Protein AF-A0A822CXV9-F1 (afdb_monomer)

Secondary structure (DSSP, 8-state):
--GGGS-HHHHHHHHHTS-HHHHHHHHTTT-HHHHHHHHS----EEEEESS--HHHHHHHIIIIITTTGGGEEEEEE--HHHHHHHSSPP-

Radius of gyration: 13.86 Å; Cα contacts (8 Å, |Δi|>4): 70; chains: 1; bounding box: 45×25×28 Å

Mean predicted aligned error: 5.51 Å

Solvent-accessible surface area (backbone atoms only — not comparable to full-atom values): 5700 Å² total; per-residue (Å²): 137,59,81,87,72,57,56,69,67,61,52,48,60,55,50,74,80,44,54,52,64,60,48,45,72,68,36,44,81,69,44,73,66,45,34,46,57,69,71,73,50,86,66,71,37,51,45,73,44,80,85,70,54,71,68,61,45,54,54,46,37,66,70,48,48,64,77,41,54,93,36,56,79,43,81,46,82,72,47,79,74,53,54,62,65,72,71,47,77,89,128

Nearest PDB structures (foldseek):
  3nh9-assembly1_A  TM=5.299E-01  e=3.827E+00  Homo sapiens
  7mew-assembly1_B  TM=4.911E-01  e=7.285E+00  Escherichia coli

Sequence (91 aa):
SHFEDLANEIIYEIFEYLDVYHVYQGFFYLNIRFQNLLINTNLPIQINIPTMSKTNFELYHQNMIKPNKHRIDLLHLSNPFTVDIIFSPPR

Structure (mmCIF, N/CA/C/O backbone):
data_AF-A0A822CXV9-F1
#
_entry.id   AF-A0A822CXV9-F1
#
loop_
_atom_site.group_PDB
_atom_site.id
_atom_site.type_symbol
_atom_site.label_atom_id
_atom_site.label_alt_id
_atom_site.label_comp_id
_atom_site.label_asym_id
_atom_site.label_entity_id
_atom_site.label_seq_id
_atom_site.pdbx_PDB_ins_code
_atom_site.Cartn_x
_atom_site.Cartn_y
_atom_site.Cartn_z
_atom_site.occupancy
_atom_site.B_iso_or_equiv
_atom_site.auth_seq_id
_atom_site.auth_comp_id
_atom_site.auth_asym_id
_atom_site.auth_atom_id
_atom_site.pdbx_PDB_model_num
ATOM 1 N N . SER A 1 1 ? -22.830 14.417 5.754 1.00 69.38 1 SER A N 1
ATOM 2 C CA . SER A 1 1 ? -21.808 13.472 6.233 1.00 69.38 1 SER A CA 1
ATOM 3 C C . SER A 1 1 ? -20.636 13.541 5.281 1.00 69.38 1 SER A C 1
ATOM 5 O O . SER A 1 1 ? -20.868 13.588 4.077 1.00 69.38 1 SER A O 1
ATOM 7 N N . HIS A 1 2 ? -19.409 13.603 5.795 1.00 87.06 2 HIS A N 1
ATOM 8 C CA . HIS A 1 2 ? -18.204 13.525 4.972 1.00 87.06 2 HIS A CA 1
ATOM 9 C C . HIS A 1 2 ? -17.637 12.109 5.029 1.00 87.06 2 HIS A C 1
ATOM 11 O O . HIS A 1 2 ? -17.818 11.394 6.013 1.00 87.06 2 HIS A O 1
ATOM 17 N N . PHE A 1 3 ? -16.937 11.698 3.973 1.00 87.81 3 PHE A N 1
ATOM 18 C CA . PHE A 1 3 ? -16.213 10.424 3.958 1.00 87.81 3 PHE A 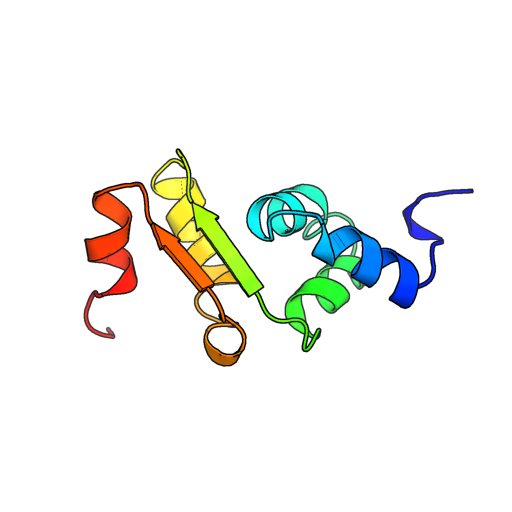CA 1
ATOM 19 C C . PHE A 1 3 ? -15.213 10.331 5.124 1.00 87.81 3 PHE A C 1
ATOM 21 O O . PHE A 1 3 ? -15.044 9.284 5.740 1.00 87.81 3 PHE A O 1
ATOM 28 N N . GLU A 1 4 ? -14.607 11.465 5.475 1.00 89.44 4 GLU A N 1
ATOM 29 C CA . GLU A 1 4 ? -13.664 11.602 6.584 1.00 89.44 4 GLU A CA 1
ATOM 30 C C . GLU A 1 4 ? -14.291 11.365 7.961 1.00 89.44 4 GLU A C 1
ATOM 32 O O . GLU A 1 4 ? -13.553 11.176 8.918 1.00 89.44 4 GLU A O 1
ATOM 37 N N . ASP A 1 5 ? -15.619 11.326 8.080 1.00 91.94 5 ASP A N 1
ATOM 38 C CA . ASP A 1 5 ? -16.309 11.076 9.350 1.00 91.94 5 ASP A CA 1
ATOM 39 C C . ASP A 1 5 ? -16.526 9.572 9.617 1.00 91.94 5 ASP A C 1
ATOM 41 O O . ASP A 1 5 ? -16.964 9.193 10.703 1.00 91.94 5 ASP A O 1
ATOM 45 N N . LEU A 1 6 ? -16.235 8.696 8.644 1.00 94.38 6 LEU A N 1
ATOM 46 C CA . LEU A 1 6 ? -16.399 7.244 8.792 1.00 94.38 6 LEU A CA 1
ATOM 47 C C . LEU A 1 6 ? -15.491 6.689 9.892 1.00 94.38 6 LEU A C 1
ATOM 49 O O . LEU A 1 6 ? -14.394 7.198 10.103 1.00 94.38 6 LEU A O 1
ATOM 53 N N . ALA A 1 7 ? -15.908 5.615 10.565 1.00 94.00 7 ALA A N 1
ATOM 54 C CA . ALA A 1 7 ? -15.065 4.915 11.535 1.00 94.00 7 ALA A CA 1
ATOM 55 C C . ALA A 1 7 ? -13.842 4.266 10.857 1.00 94.00 7 ALA A C 1
ATOM 57 O O . ALA A 1 7 ? -13.906 3.867 9.696 1.00 94.00 7 ALA A O 1
ATOM 58 N N . ASN A 1 8 ? -12.728 4.135 11.590 1.00 92.06 8 ASN A N 1
ATOM 59 C CA . ASN A 1 8 ? -11.492 3.530 11.067 1.00 92.06 8 ASN A CA 1
ATOM 60 C C . ASN A 1 8 ? -11.717 2.112 10.523 1.00 92.06 8 ASN A C 1
ATOM 62 O O . ASN A 1 8 ? -11.145 1.771 9.499 1.00 92.06 8 ASN A O 1
ATOM 66 N N . GLU A 1 9 ? -12.563 1.322 11.187 1.00 91.38 9 GLU A N 1
ATOM 67 C CA . GLU A 1 9 ? -12.919 -0.045 10.785 1.00 91.38 9 GLU A CA 1
ATOM 68 C C . GLU A 1 9 ? -13.513 -0.073 9.371 1.00 91.38 9 GLU A C 1
ATOM 70 O O . GLU A 1 9 ? -13.026 -0.798 8.514 1.00 91.38 9 GLU A O 1
ATOM 75 N N . ILE A 1 10 ? -14.462 0.823 9.085 1.00 93.56 10 ILE A N 1
ATOM 76 C CA . ILE A 1 10 ? -15.084 0.945 7.759 1.00 93.56 10 ILE A CA 1
ATOM 77 C C . ILE A 1 10 ? -14.073 1.414 6.707 1.00 93.56 10 ILE A C 1
ATOM 79 O O . ILE A 1 10 ? -14.079 0.942 5.575 1.00 93.56 10 ILE A O 1
ATOM 83 N N . ILE A 1 11 ? -13.182 2.344 7.064 1.00 93.38 11 ILE A N 1
ATOM 84 C CA . ILE A 1 11 ? -12.122 2.792 6.150 1.00 93.38 11 ILE A CA 1
ATOM 85 C C . ILE A 1 11 ? -11.173 1.640 5.804 1.00 93.38 11 ILE A C 1
ATOM 87 O O . ILE A 1 11 ? -10.793 1.494 4.645 1.00 93.38 11 ILE A O 1
ATOM 91 N N . TYR A 1 12 ? -10.808 0.816 6.786 1.00 90.31 12 TYR A N 1
ATOM 92 C CA . TYR A 1 12 ? -9.977 -0.360 6.563 1.00 90.31 12 TYR A CA 1
ATOM 93 C C . TYR A 1 12 ? -10.663 -1.385 5.666 1.00 90.31 12 TYR A C 1
ATOM 95 O O . TYR A 1 12 ? -10.045 -1.812 4.695 1.00 90.31 12 TYR A O 1
ATOM 103 N N . GLU A 1 13 ? -11.940 -1.687 5.911 1.00 89.81 13 GLU A N 1
ATOM 104 C CA . GLU A 1 13 ? -12.731 -2.552 5.029 1.00 89.81 13 GLU A CA 1
ATOM 105 C C . GLU A 1 13 ? -12.737 -2.026 3.589 1.00 89.81 13 GLU A C 1
ATOM 107 O O . GLU A 1 13 ? -12.555 -2.795 2.654 1.00 89.81 13 GLU A O 1
ATOM 112 N N . ILE A 1 14 ? -12.874 -0.712 3.379 1.00 90.50 14 ILE A N 1
ATOM 113 C CA . ILE A 1 14 ? -12.799 -0.119 2.034 1.00 90.50 14 ILE A CA 1
ATOM 114 C C . ILE A 1 14 ? -11.408 -0.312 1.419 1.00 90.50 14 ILE A C 1
ATOM 116 O O . ILE A 1 14 ? -11.296 -0.631 0.235 1.00 90.50 14 ILE A O 1
ATOM 120 N N . PHE A 1 15 ? -10.345 -0.107 2.199 1.00 88.62 15 PHE A N 1
ATOM 121 C CA . PH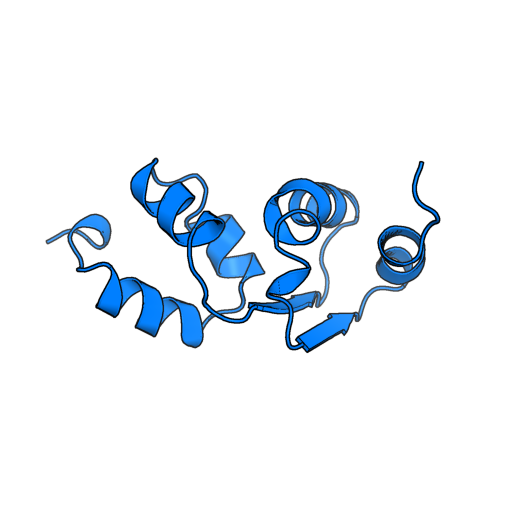E A 1 15 ? -8.971 -0.241 1.717 1.00 88.62 15 PHE A CA 1
ATOM 122 C C . PHE A 1 15 ? -8.614 -1.675 1.320 1.00 88.62 15 PHE A C 1
ATOM 124 O O . PHE A 1 15 ? -7.801 -1.836 0.416 1.00 88.62 15 PHE A O 1
ATOM 131 N N . GLU A 1 16 ? -9.240 -2.698 1.908 1.00 84.81 16 GLU A N 1
ATOM 132 C CA . GLU A 1 16 ? -9.032 -4.101 1.515 1.00 84.81 16 GLU A CA 1
ATOM 133 C C . GLU A 1 16 ? -9.453 -4.397 0.065 1.00 84.81 16 GLU A C 1
ATOM 135 O O . GLU A 1 16 ? -8.895 -5.292 -0.568 1.00 84.81 16 GLU A O 1
ATOM 140 N N . TYR A 1 17 ? -10.392 -3.628 -0.497 1.00 86.00 17 TYR A N 1
ATOM 141 C CA . TYR A 1 17 ? -10.831 -3.781 -1.891 1.00 86.00 17 TYR A CA 1
ATOM 142 C C . TYR A 1 17 ? -10.007 -2.962 -2.893 1.00 86.00 17 TYR A C 1
ATOM 144 O O . TYR A 1 17 ? -10.248 -3.046 -4.101 1.00 86.00 17 TYR A O 1
ATOM 152 N N . LEU A 1 18 ? -9.071 -2.134 -2.423 1.00 84.62 18 LEU A N 1
ATOM 153 C CA . LEU A 1 18 ? -8.317 -1.199 -3.252 1.00 84.62 18 LEU A CA 1
ATOM 154 C C . LEU A 1 18 ? -6.841 -1.581 -3.315 1.00 84.62 18 LEU A C 1
ATOM 156 O O . LEU A 1 18 ? -6.245 -2.041 -2.346 1.00 84.62 18 LEU A O 1
ATOM 160 N N . ASP A 1 19 ? -6.213 -1.302 -4.458 1.00 81.94 19 ASP A N 1
ATOM 161 C CA . ASP A 1 19 ? -4.759 -1.388 -4.539 1.00 81.94 19 ASP A CA 1
ATOM 162 C C . ASP A 1 19 ? -4.122 -0.344 -3.614 1.00 81.94 19 ASP A C 1
ATOM 164 O O . ASP A 1 19 ? -4.481 0.841 -3.648 1.00 81.94 19 ASP A O 1
ATOM 168 N N . VAL A 1 20 ? -3.146 -0.768 -2.808 1.00 84.31 20 VAL A N 1
ATOM 169 C CA . VAL A 1 20 ? -2.534 0.101 -1.802 1.00 84.31 20 VAL A CA 1
ATOM 170 C C . VAL A 1 20 ? -1.877 1.339 -2.427 1.00 84.31 20 VAL A C 1
ATOM 172 O O . VAL A 1 20 ? -1.742 2.362 -1.760 1.00 84.31 20 VAL A O 1
ATOM 175 N N . TYR A 1 21 ? -1.441 1.273 -3.691 1.00 83.94 21 TYR A N 1
ATOM 176 C CA . TYR A 1 21 ? -0.909 2.423 -4.408 1.00 83.94 21 TYR A CA 1
ATOM 177 C C . TYR A 1 21 ? -1.993 3.476 -4.627 1.00 83.94 21 TYR A C 1
ATOM 179 O O . TYR A 1 21 ? -1.760 4.653 -4.350 1.00 83.94 21 TYR A O 1
ATOM 187 N N . HIS A 1 22 ? -3.187 3.069 -5.065 1.00 85.56 22 HIS A N 1
ATOM 188 C CA . HIS A 1 22 ? -4.319 3.983 -5.223 1.00 85.56 22 HIS A CA 1
ATOM 189 C C . HIS A 1 22 ? -4.758 4.554 -3.878 1.00 85.56 22 HIS A C 1
ATOM 191 O O . HIS A 1 22 ? -5.018 5.753 -3.778 1.00 85.56 22 HIS A O 1
ATOM 197 N N . VAL A 1 23 ? -4.764 3.723 -2.834 1.00 89.31 23 VAL A N 1
ATOM 198 C CA . VAL A 1 23 ? -5.050 4.179 -1.474 1.00 89.31 23 VAL A CA 1
ATOM 199 C C . VAL A 1 23 ? -4.023 5.226 -1.028 1.00 89.31 23 VAL A C 1
ATOM 201 O O . VAL A 1 23 ? -4.387 6.302 -0.559 1.00 89.31 23 VAL A O 1
ATOM 204 N N . TYR A 1 24 ? -2.734 4.951 -1.216 1.00 87.00 24 TYR A N 1
ATOM 205 C CA . TYR A 1 24 ? -1.665 5.884 -0.878 1.00 87.00 24 TYR A CA 1
ATOM 206 C C . TYR A 1 24 ? -1.807 7.209 -1.635 1.00 87.00 24 TYR A C 1
ATOM 208 O O . TYR A 1 24 ? -1.817 8.269 -1.016 1.00 87.00 24 TYR A O 1
ATOM 216 N N . GLN A 1 25 ? -1.966 7.168 -2.959 1.00 87.38 25 GLN A N 1
ATOM 217 C CA . GLN A 1 25 ? -2.093 8.376 -3.777 1.00 87.38 25 GLN A CA 1
ATOM 218 C C . GLN A 1 25 ? -3.323 9.211 -3.403 1.00 87.38 25 GLN A C 1
ATOM 220 O O . GLN A 1 25 ? -3.229 10.434 -3.336 1.00 87.38 25 GLN A O 1
ATOM 225 N N . GLY A 1 26 ? -4.462 8.561 -3.151 1.00 88.94 26 GLY A N 1
ATOM 226 C CA . GLY A 1 26 ? -5.720 9.248 -2.864 1.00 88.94 26 GLY A CA 1
ATOM 227 C C . GLY A 1 26 ? -5.830 9.783 -1.436 1.00 88.94 26 GLY A C 1
ATOM 228 O O . GLY A 1 26 ? -6.374 10.865 -1.236 1.00 88.94 26 GLY A O 1
ATOM 229 N N . PHE A 1 27 ? -5.319 9.048 -0.443 1.00 91.06 27 PHE A N 1
ATOM 230 C CA . PHE A 1 27 ? -5.642 9.306 0.966 1.00 91.06 27 PHE A CA 1
ATOM 231 C C . PHE A 1 27 ? -4.450 9.732 1.826 1.00 91.06 27 PHE A C 1
ATOM 233 O O . PHE A 1 27 ? -4.656 10.367 2.859 1.00 91.06 27 PHE A O 1
ATOM 240 N N . PHE A 1 28 ? -3.203 9.458 1.426 1.00 88.56 28 PHE A N 1
ATOM 241 C CA . PHE A 1 28 ? -2.039 9.756 2.273 1.00 88.56 28 PHE A CA 1
ATOM 242 C C . PHE A 1 28 ? -1.861 11.252 2.553 1.00 88.56 28 PHE A C 1
ATOM 244 O O . PHE A 1 28 ? -1.415 11.636 3.627 1.00 88.56 28 PHE A O 1
ATOM 251 N N . TYR A 1 29 ? -2.230 12.125 1.619 1.00 88.00 29 TYR A N 1
ATOM 252 C CA . TYR A 1 29 ? -2.106 13.574 1.807 1.00 88.00 29 TYR A CA 1
ATOM 253 C C . TYR A 1 29 ? -3.413 14.254 2.227 1.00 88.00 29 TYR A C 1
ATOM 255 O O . TYR A 1 29 ? -3.450 15.478 2.299 1.00 88.00 29 TYR A O 1
ATOM 263 N N . LEU A 1 30 ? -4.469 13.485 2.525 1.00 91.12 30 LEU A N 1
ATOM 264 C CA . LEU A 1 30 ? -5.781 14.042 2.855 1.00 91.12 30 LEU A CA 1
ATOM 265 C C . LEU A 1 30 ? -5.769 14.751 4.216 1.00 91.12 30 LEU A C 1
ATOM 267 O O . LEU A 1 30 ? -6.114 15.923 4.314 1.00 91.12 30 LEU A O 1
ATOM 271 N N . ASN A 1 31 ? -5.336 14.050 5.268 1.00 91.12 31 ASN A N 1
ATOM 272 C CA . ASN A 1 31 ? -5.099 14.617 6.595 1.00 91.12 31 ASN A CA 1
ATOM 273 C C . ASN A 1 31 ? -4.244 13.664 7.456 1.00 91.12 31 ASN A C 1
ATOM 275 O O . ASN A 1 31 ? -3.963 12.523 7.075 1.00 91.12 31 ASN A O 1
ATOM 279 N N . ILE A 1 32 ? -3.847 14.122 8.648 1.00 91.88 32 ILE A N 1
ATOM 280 C CA . ILE A 1 32 ? -2.980 13.358 9.560 1.00 91.88 32 ILE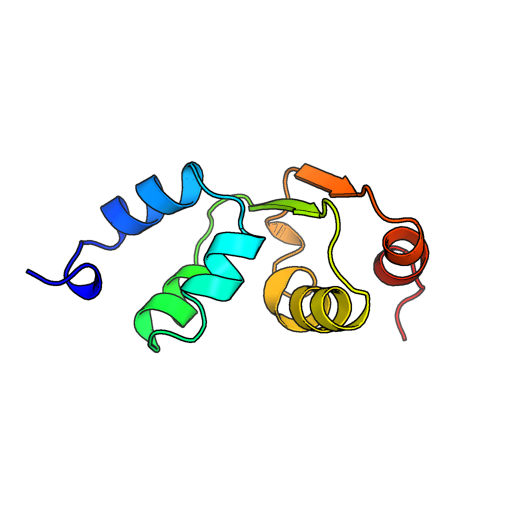 A CA 1
ATOM 281 C C . ILE A 1 32 ? -3.601 12.030 10.015 1.00 91.88 32 ILE A C 1
ATOM 283 O O . ILE A 1 32 ? -2.886 11.059 10.261 1.00 91.88 32 ILE A O 1
ATOM 287 N N . ARG A 1 33 ? -4.936 11.951 10.098 1.00 93.38 33 ARG A N 1
ATOM 288 C CA . ARG A 1 33 ? -5.624 10.710 10.455 1.00 93.38 33 ARG A CA 1
ATOM 289 C C . ARG A 1 33 ? -5.404 9.659 9.368 1.00 93.38 33 ARG A C 1
ATOM 291 O O . ARG A 1 33 ? -5.008 8.549 9.702 1.00 93.38 33 ARG A O 1
ATOM 298 N N . PHE A 1 34 ? -5.590 10.000 8.093 1.00 92.12 34 PHE A N 1
ATOM 299 C CA . PHE A 1 34 ? -5.361 9.057 6.992 1.00 92.12 34 PHE A CA 1
ATOM 300 C C . PHE A 1 34 ? -3.884 8.681 6.820 1.00 92.12 34 PHE A C 1
ATOM 302 O O . PHE A 1 34 ? -3.594 7.523 6.527 1.00 92.12 34 PHE A O 1
ATOM 309 N N . GLN A 1 35 ? -2.944 9.588 7.103 1.00 90.31 35 GLN A N 1
ATOM 310 C CA . GLN A 1 35 ? -1.521 9.223 7.195 1.00 90.31 35 GLN A CA 1
ATOM 311 C C . GLN A 1 35 ? -1.295 8.126 8.234 1.00 90.31 35 GLN A C 1
ATOM 313 O O . GLN A 1 35 ? -0.690 7.096 7.937 1.00 90.31 35 GLN A O 1
ATOM 318 N N . ASN A 1 36 ? -1.844 8.315 9.436 1.00 89.25 36 ASN A N 1
ATOM 319 C CA . ASN A 1 36 ? -1.719 7.347 10.519 1.00 89.25 36 ASN A CA 1
ATOM 320 C C . ASN A 1 36 ? -2.391 6.010 10.187 1.00 89.25 36 ASN A C 1
ATOM 322 O O . ASN A 1 36 ? -1.838 4.970 10.536 1.00 89.25 36 ASN A O 1
ATOM 326 N N . LEU A 1 37 ? -3.533 6.020 9.492 1.00 89.75 37 LEU A N 1
ATOM 327 C CA . LEU A 1 37 ? -4.203 4.795 9.042 1.00 89.75 37 LEU A CA 1
ATOM 328 C C . LEU A 1 37 ? -3.331 3.981 8.080 1.00 89.75 37 LEU A C 1
ATOM 330 O O . LEU A 1 37 ? -3.343 2.759 8.140 1.00 89.75 37 LEU A O 1
ATOM 334 N N . LEU A 1 38 ? -2.553 4.628 7.213 1.00 87.19 38 LEU A N 1
ATOM 335 C CA . LEU A 1 38 ? -1.719 3.923 6.235 1.00 87.19 38 LEU A CA 1
ATOM 336 C C . LEU A 1 38 ? -0.391 3.439 6.822 1.00 87.19 38 LEU A C 1
ATOM 338 O O . LEU A 1 38 ? 0.072 2.345 6.483 1.00 87.19 38 LEU A O 1
ATOM 342 N N . ILE A 1 39 ? 0.201 4.231 7.717 1.00 83.31 39 ILE A N 1
ATOM 343 C CA . ILE A 1 39 ? 1.507 3.944 8.321 1.00 83.31 39 ILE A CA 1
ATOM 344 C C . ILE A 1 39 ? 1.387 2.935 9.472 1.00 83.31 39 ILE A C 1
ATOM 346 O O . ILE A 1 39 ? 2.201 2.023 9.556 1.00 83.31 39 ILE A O 1
ATOM 350 N N . ASN A 1 40 ? 0.377 3.072 10.340 1.00 82.19 40 ASN A N 1
ATOM 351 C CA . ASN A 1 40 ? 0.293 2.321 11.602 1.00 82.19 40 ASN A CA 1
ATOM 352 C C . ASN A 1 40 ? -0.666 1.123 11.560 1.00 82.19 40 ASN A C 1
ATOM 354 O O . ASN A 1 40 ? -0.943 0.523 12.598 1.00 82.19 40 ASN A O 1
ATOM 358 N N . THR A 1 41 ? -1.224 0.795 10.396 1.00 80.06 41 THR A N 1
ATOM 359 C CA . THR A 1 41 ? -2.094 -0.376 10.273 1.00 80.06 41 THR A CA 1
ATOM 360 C C . THR A 1 41 ? -1.284 -1.663 10.147 1.00 80.06 41 THR A C 1
ATOM 362 O O . THR A 1 41 ? -0.215 -1.679 9.545 1.00 80.06 41 THR A O 1
ATOM 365 N N . ASN A 1 42 ? -1.821 -2.756 10.687 1.00 80.75 42 ASN A N 1
ATOM 366 C CA . ASN A 1 42 ? -1.268 -4.103 10.526 1.00 80.75 42 ASN A CA 1
ATOM 367 C C . ASN A 1 42 ? -1.844 -4.826 9.305 1.00 80.75 42 ASN A C 1
ATOM 369 O O . ASN A 1 42 ? -1.570 -6.008 9.118 1.00 80.75 42 AS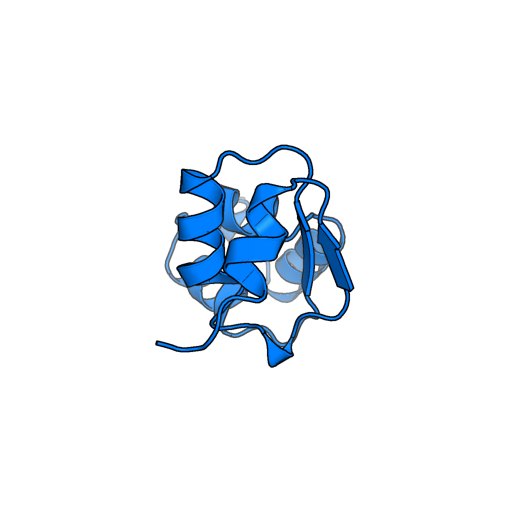N A O 1
ATOM 373 N N . LEU A 1 43 ? -2.655 -4.142 8.489 1.00 80.25 43 LEU A N 1
ATOM 374 C CA . LEU A 1 43 ? -3.231 -4.761 7.305 1.00 80.25 43 LEU A CA 1
ATOM 375 C C . LEU A 1 43 ? -2.126 -5.211 6.342 1.00 80.25 43 LEU A C 1
ATOM 377 O O . LEU A 1 43 ? -1.196 -4.423 6.077 1.00 80.25 43 LEU A O 1
ATOM 381 N N . PRO A 1 44 ? -2.241 -6.442 5.815 1.00 81.81 44 PRO A N 1
ATOM 382 C CA . PRO A 1 44 ? -1.329 -6.942 4.810 1.00 81.81 44 PRO A CA 1
ATOM 383 C C . PRO A 1 44 ? -1.441 -6.101 3.544 1.00 81.81 44 PRO A C 1
ATOM 385 O O . PRO A 1 44 ? -2.513 -5.641 3.151 1.00 81.81 44 PRO A O 1
ATOM 388 N N . ILE A 1 45 ? -0.299 -5.869 2.914 1.00 82.56 45 ILE A N 1
ATOM 389 C CA . ILE A 1 45 ? -0.181 -5.036 1.733 1.00 82.56 45 ILE A CA 1
ATOM 390 C C . ILE A 1 45 ? -0.004 -5.936 0.520 1.00 82.56 45 ILE A C 1
ATOM 392 O O . ILE A 1 45 ? 0.969 -6.688 0.418 1.00 82.56 45 ILE A O 1
ATOM 396 N N . GLN A 1 46 ? -0.914 -5.784 -0.436 1.00 80.94 46 GLN A N 1
ATOM 397 C CA . GLN A 1 46 ? -0.738 -6.295 -1.786 1.00 80.94 46 GLN A CA 1
ATOM 398 C C . GLN A 1 46 ? -0.327 -5.137 -2.687 1.00 80.94 46 GLN A C 1
ATOM 400 O O . GLN A 1 46 ? -1.025 -4.128 -2.788 1.00 80.94 46 GLN A O 1
ATOM 405 N N . ILE A 1 47 ? 0.845 -5.264 -3.299 1.00 79.19 47 ILE A N 1
ATOM 406 C CA . ILE A 1 47 ? 1.397 -4.250 -4.190 1.00 79.19 47 ILE A CA 1
ATOM 407 C C . ILE A 1 47 ? 1.237 -4.747 -5.619 1.00 79.19 47 ILE A C 1
ATOM 409 O O . ILE A 1 47 ? 1.924 -5.690 -6.019 1.00 79.19 47 ILE A O 1
ATOM 413 N N . ASN A 1 48 ? 0.391 -4.083 -6.402 1.00 79.56 48 ASN A N 1
ATOM 414 C CA . ASN A 1 48 ? 0.366 -4.241 -7.847 1.00 79.56 48 ASN A CA 1
ATOM 415 C C . ASN A 1 48 ? 0.940 -2.979 -8.496 1.00 79.56 48 ASN A C 1
ATOM 417 O O . ASN A 1 48 ? 0.435 -1.876 -8.299 1.00 79.56 48 ASN A O 1
ATOM 421 N N . ILE A 1 49 ? 1.988 -3.124 -9.310 1.00 73.00 49 ILE A N 1
ATOM 422 C CA . ILE A 1 49 ? 2.579 -1.993 -10.046 1.00 73.00 49 ILE A CA 1
ATOM 423 C C . ILE A 1 49 ? 2.356 -2.181 -11.552 1.00 73.00 49 ILE A C 1
ATOM 425 O O . ILE A 1 49 ? 3.314 -2.423 -12.299 1.00 73.00 49 ILE A O 1
ATOM 429 N N . PRO A 1 50 ? 1.109 -2.066 -12.050 1.00 66.25 50 PRO A N 1
ATOM 430 C CA . PRO A 1 50 ? 0.875 -2.035 -13.476 1.00 66.25 50 PRO A CA 1
ATOM 431 C C . PRO A 1 50 ? 1.047 -0.586 -13.950 1.00 66.25 50 PRO A C 1
ATOM 433 O O . PRO A 1 50 ? 0.252 0.292 -13.636 1.00 66.25 50 PRO A O 1
ATOM 436 N N . THR A 1 51 ? 2.096 -0.320 -14.733 1.00 69.50 51 THR A N 1
ATOM 437 C CA . THR A 1 51 ? 2.269 0.922 -15.528 1.00 69.50 51 THR A CA 1
ATOM 438 C C . THR A 1 51 ? 2.563 2.244 -14.788 1.00 69.50 51 THR A C 1
ATOM 440 O O . THR A 1 51 ? 2.222 3.320 -15.269 1.00 69.50 51 THR A O 1
ATOM 443 N N . MET A 1 52 ? 3.278 2.214 -13.659 1.00 79.12 52 MET A N 1
ATOM 444 C CA . MET A 1 52 ? 3.754 3.443 -12.996 1.00 79.12 52 MET A CA 1
ATOM 445 C C . MET A 1 52 ? 5.022 4.021 -13.662 1.00 79.12 52 MET A C 1
ATOM 447 O O . MET A 1 52 ? 5.858 3.266 -14.162 1.00 79.12 52 MET A O 1
ATOM 451 N N . SER A 1 53 ? 5.203 5.349 -13.646 1.00 84.75 53 SER A N 1
ATOM 452 C CA . SER A 1 53 ? 6.473 5.989 -14.029 1.00 84.75 53 SER A CA 1
ATOM 453 C C . SER A 1 53 ? 7.575 5.709 -12.997 1.00 84.75 53 SER A C 1
ATOM 455 O O . SER A 1 53 ? 7.292 5.466 -11.822 1.00 84.75 53 SER A O 1
ATOM 457 N N . LYS A 1 54 ? 8.847 5.791 -13.409 1.00 84.62 54 LYS A N 1
ATOM 458 C CA . LYS A 1 54 ? 9.993 5.568 -12.510 1.00 84.62 54 LYS A CA 1
ATOM 459 C C . LYS A 1 54 ? 9.984 6.516 -11.305 1.00 84.62 54 LYS A C 1
ATOM 461 O O . LYS A 1 54 ? 10.160 6.066 -10.181 1.00 84.62 54 LYS A O 1
ATOM 466 N N . THR A 1 55 ? 9.725 7.804 -11.524 1.00 86.25 55 THR A N 1
ATOM 467 C CA . THR A 1 55 ? 9.705 8.818 -10.456 1.00 86.25 55 THR A CA 1
ATOM 468 C C . THR A 1 55 ? 8.597 8.561 -9.435 1.00 86.25 55 THR A C 1
ATOM 470 O O . THR A 1 55 ? 8.840 8.620 -8.231 1.00 86.25 55 THR A O 1
ATOM 473 N N . ASN A 1 56 ? 7.391 8.215 -9.895 1.00 83.75 56 ASN A N 1
ATOM 474 C CA . ASN A 1 56 ? 6.290 7.873 -8.991 1.00 83.75 56 ASN A CA 1
ATOM 475 C C . ASN A 1 56 ? 6.616 6.604 -8.198 1.00 83.75 56 ASN A C 1
ATOM 477 O O . ASN A 1 56 ? 6.319 6.531 -7.005 1.00 83.75 56 ASN A O 1
ATOM 481 N N . PHE A 1 57 ? 7.277 5.640 -8.844 1.00 85.44 57 PHE A N 1
ATOM 482 C CA . PHE A 1 57 ? 7.701 4.412 -8.190 1.00 85.44 57 PHE A CA 1
ATOM 483 C C . PHE A 1 57 ? 8.774 4.669 -7.131 1.00 85.44 57 PHE A C 1
ATOM 485 O O . PHE A 1 57 ? 8.682 4.111 -6.046 1.00 85.44 57 PHE A O 1
ATOM 492 N N . GLU A 1 58 ? 9.753 5.536 -7.388 1.00 86.69 58 GLU A N 1
ATOM 493 C CA . GLU A 1 58 ? 10.774 5.900 -6.399 1.00 86.69 58 GLU A CA 1
ATOM 494 C C . GLU A 1 58 ? 10.154 6.538 -5.149 1.00 86.69 58 GLU A C 1
ATOM 496 O O . GLU A 1 58 ? 10.485 6.139 -4.031 1.00 86.69 58 GLU A O 1
ATOM 501 N N . LEU A 1 59 ? 9.212 7.471 -5.321 1.00 85.56 59 LEU A N 1
ATOM 502 C CA . LEU A 1 59 ? 8.498 8.103 -4.207 1.00 85.56 59 LEU A CA 1
ATOM 503 C C . LEU A 1 59 ? 7.673 7.086 -3.414 1.00 85.56 59 LEU A C 1
ATOM 505 O O . LEU A 1 59 ? 7.776 7.004 -2.189 1.00 85.56 59 LEU A O 1
ATOM 509 N N . TYR A 1 60 ? 6.886 6.274 -4.115 1.00 83.75 60 TYR A N 1
ATOM 510 C CA . TYR A 1 60 ? 6.080 5.227 -3.501 1.00 83.75 60 TYR A CA 1
ATOM 511 C C . TYR A 1 60 ? 6.950 4.172 -2.795 1.00 83.75 60 TYR A C 1
ATOM 513 O O . TYR A 1 60 ? 6.640 3.745 -1.682 1.00 83.75 60 TYR A O 1
ATOM 521 N N . HIS A 1 61 ? 8.095 3.811 -3.376 1.00 85.25 61 HIS A N 1
ATOM 522 C CA . HIS A 1 61 ? 9.053 2.898 -2.770 1.00 85.25 61 HIS A CA 1
ATOM 523 C C . HIS A 1 61 ? 9.620 3.449 -1.456 1.00 85.25 61 HIS A C 1
ATOM 525 O O . HIS A 1 61 ? 9.654 2.719 -0.467 1.00 85.25 61 HIS A O 1
ATOM 531 N N . GLN A 1 62 ? 10.028 4.722 -1.411 1.00 86.94 62 GLN A N 1
ATOM 532 C CA . GLN A 1 62 ? 10.573 5.322 -0.186 1.00 86.94 62 GLN A CA 1
ATOM 533 C C . GLN A 1 62 ? 9.520 5.481 0.916 1.00 86.94 62 GLN A C 1
ATOM 535 O O . GLN A 1 62 ? 9.832 5.243 2.081 1.00 86.94 62 GLN A O 1
ATOM 540 N N . ASN A 1 63 ? 8.289 5.850 0.557 1.00 82.06 63 ASN A N 1
ATOM 541 C CA . ASN A 1 63 ? 7.263 6.226 1.532 1.00 82.06 63 ASN A CA 1
ATOM 542 C C . ASN A 1 63 ? 6.376 5.057 1.981 1.00 82.06 63 ASN A C 1
ATOM 544 O O . ASN A 1 63 ? 5.906 5.058 3.114 1.00 82.06 63 ASN A O 1
ATOM 548 N N . MET A 1 64 ? 6.144 4.065 1.115 1.00 81.44 64 MET A N 1
ATOM 549 C CA . MET A 1 64 ? 5.227 2.954 1.391 1.00 81.44 64 MET A CA 1
ATOM 550 C C . MET A 1 64 ? 5.928 1.605 1.405 1.00 81.44 64 MET A C 1
ATOM 552 O O . MET A 1 64 ? 5.842 0.901 2.408 1.00 81.44 64 MET A O 1
ATOM 556 N N . ILE A 1 65 ? 6.647 1.242 0.339 1.00 84.19 65 ILE A N 1
ATOM 557 C CA . ILE A 1 65 ? 7.209 -0.114 0.222 1.00 84.19 65 ILE A CA 1
ATOM 558 C C . ILE A 1 65 ? 8.299 -0.341 1.272 1.00 84.19 65 ILE A C 1
ATOM 560 O O . ILE A 1 65 ? 8.243 -1.304 2.032 1.00 84.19 65 ILE A O 1
ATOM 564 N N . LYS A 1 66 ? 9.298 0.547 1.335 1.00 85.94 66 LYS A N 1
ATOM 565 C CA . LYS A 1 66 ? 10.472 0.381 2.198 1.00 85.94 66 LYS A CA 1
ATOM 566 C C . LYS A 1 66 ? 10.124 0.371 3.697 1.00 85.94 66 LYS A C 1
ATOM 568 O O . LYS A 1 66 ? 10.644 -0.512 4.379 1.00 85.94 66 LYS A O 1
ATOM 573 N N . PRO A 1 67 ? 9.261 1.262 4.225 1.00 83.88 67 PRO A N 1
ATOM 574 C CA . PRO A 1 67 ? 8.888 1.238 5.642 1.00 83.88 67 PRO A CA 1
ATOM 575 C C . PRO A 1 67 ? 7.986 0.052 6.008 1.00 83.88 67 PRO A C 1
ATOM 577 O O . PRO A 1 67 ? 8.088 -0.487 7.107 1.00 83.88 67 PRO A O 1
ATOM 580 N N . ASN A 1 68 ? 7.146 -0.404 5.074 1.00 82.62 68 ASN A N 1
ATOM 581 C CA . ASN A 1 68 ? 6.142 -1.436 5.333 1.00 82.62 68 ASN A CA 1
ATOM 582 C C . ASN A 1 68 ? 6.524 -2.816 4.778 1.00 82.62 68 ASN A C 1
ATOM 584 O O . ASN A 1 68 ? 5.652 -3.662 4.623 1.00 82.62 68 ASN A O 1
ATOM 588 N N . LYS A 1 69 ? 7.814 -3.082 4.512 1.00 86.00 69 LYS A N 1
ATOM 589 C CA . LYS A 1 69 ? 8.281 -4.368 3.947 1.00 86.00 69 LYS A CA 1
ATOM 590 C C . LYS A 1 69 ? 7.768 -5.595 4.702 1.00 86.00 69 LYS A C 1
ATOM 592 O O . LYS A 1 69 ? 7.441 -6.596 4.085 1.00 86.00 69 LYS A O 1
ATOM 597 N N . HIS A 1 70 ? 7.688 -5.494 6.026 1.00 86.25 70 HIS A N 1
ATOM 598 C CA . HIS A 1 70 ? 7.228 -6.556 6.921 1.00 86.25 70 HIS A CA 1
ATOM 599 C C . HIS A 1 70 ? 5.732 -6.892 6.780 1.00 86.25 70 HIS A C 1
ATOM 601 O O . HIS A 1 70 ? 5.296 -7.898 7.322 1.00 86.25 70 HIS A O 1
ATOM 607 N N . ARG A 1 71 ? 4.963 -6.052 6.076 1.00 86.50 71 ARG A N 1
ATOM 608 C CA . ARG A 1 71 ? 3.522 -6.207 5.836 1.00 86.50 71 ARG A CA 1
ATOM 609 C C . ARG A 1 71 ? 3.206 -6.655 4.410 1.00 86.50 71 ARG A C 1
ATOM 611 O O . ARG A 1 71 ? 2.036 -6.778 4.076 1.00 86.50 71 ARG A O 1
ATOM 618 N N . ILE A 1 72 ? 4.204 -6.774 3.532 1.00 86.50 72 ILE A N 1
ATOM 619 C CA . ILE A 1 72 ? 3.969 -7.096 2.122 1.00 86.50 72 ILE A CA 1
ATOM 620 C C . ILE A 1 72 ? 3.759 -8.602 1.997 1.00 86.50 72 ILE A C 1
ATOM 622 O O . ILE A 1 72 ? 4.715 -9.368 2.097 1.00 86.50 72 ILE A O 1
ATOM 626 N N . ASP A 1 73 ? 2.523 -8.994 1.707 1.00 87.25 73 ASP A N 1
ATOM 627 C CA . ASP A 1 73 ? 2.148 -10.399 1.519 1.00 87.25 73 ASP A CA 1
ATOM 628 C C . ASP A 1 73 ? 2.216 -10.809 0.046 1.00 87.25 73 ASP A C 1
ATOM 630 O O . ASP A 1 73 ? 2.489 -11.964 -0.282 1.00 87.25 73 ASP A O 1
ATOM 634 N N . LEU 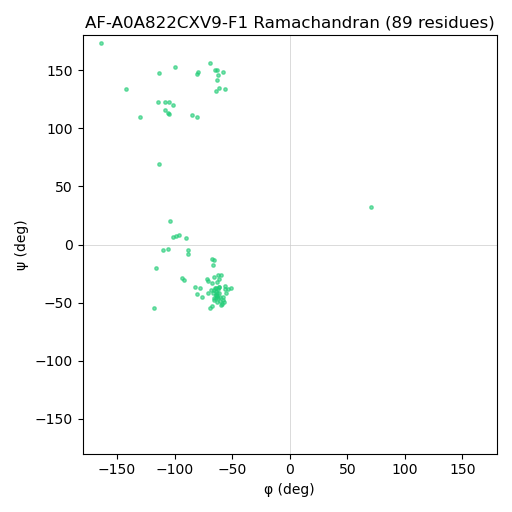A 1 74 ? 1.992 -9.854 -0.863 1.00 84.88 74 LEU A N 1
ATOM 635 C CA . LEU A 1 74 ? 2.040 -10.081 -2.301 1.00 84.88 74 LEU A CA 1
ATOM 636 C C . LEU A 1 74 ? 2.658 -8.884 -3.021 1.00 84.88 74 LEU A C 1
ATOM 638 O O . LEU A 1 74 ? 2.293 -7.731 -2.788 1.00 84.88 74 LEU A O 1
ATOM 642 N N . LEU A 1 75 ? 3.580 -9.177 -3.938 1.00 83.75 75 LEU A N 1
ATOM 643 C CA . LEU A 1 75 ? 4.256 -8.190 -4.769 1.00 83.75 75 LEU A CA 1
ATOM 644 C C . LEU A 1 75 ? 4.179 -8.616 -6.237 1.00 83.75 75 LEU A C 1
ATOM 646 O O . LEU A 1 75 ? 4.841 -9.567 -6.650 1.00 83.75 75 LEU A O 1
ATOM 650 N N . HIS A 1 76 ? 3.391 -7.890 -7.028 1.00 84.12 76 HIS A N 1
ATOM 651 C CA . HIS A 1 76 ? 3.289 -8.072 -8.469 1.00 84.12 76 HIS A CA 1
ATOM 652 C C . HIS A 1 76 ? 4.012 -6.936 -9.205 1.00 84.12 76 HIS A C 1
ATOM 654 O O . HIS A 1 76 ? 3.616 -5.768 -9.156 1.00 84.12 76 HIS A O 1
ATOM 660 N N . LEU A 1 77 ? 5.101 -7.299 -9.888 1.00 79.56 77 LEU A N 1
ATOM 661 C CA . LEU A 1 77 ? 5.961 -6.384 -10.635 1.00 79.56 77 LEU A CA 1
ATOM 662 C C . LEU A 1 77 ? 5.764 -6.599 -12.131 1.00 79.56 77 LEU A C 1
ATOM 664 O O . LEU A 1 77 ? 6.109 -7.651 -12.660 1.00 79.56 77 LEU A O 1
ATOM 668 N N . SER A 1 78 ? 5.248 -5.585 -12.822 1.00 79.88 78 SER A N 1
ATOM 669 C CA . SER A 1 78 ? 5.042 -5.645 -14.276 1.00 79.88 78 SER A CA 1
ATOM 670 C C . SER A 1 78 ? 5.995 -4.742 -15.063 1.00 79.88 78 SER A C 1
ATOM 672 O O . SER A 1 78 ? 5.965 -4.753 -16.290 1.00 79.88 78 SER A O 1
ATOM 674 N N . ASN A 1 79 ? 6.833 -3.944 -14.390 1.00 78.25 79 ASN A N 1
ATOM 675 C CA . ASN A 1 79 ? 7.686 -2.950 -15.043 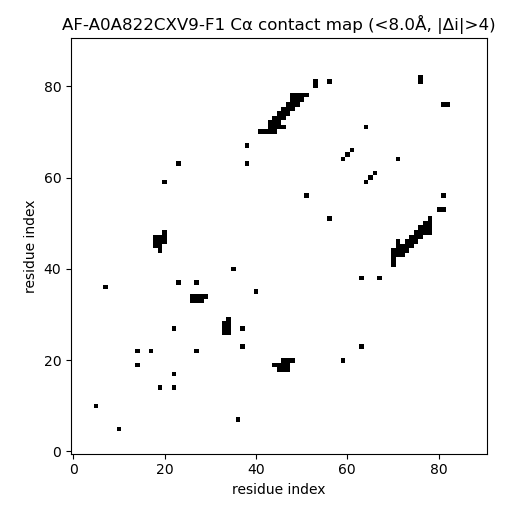1.00 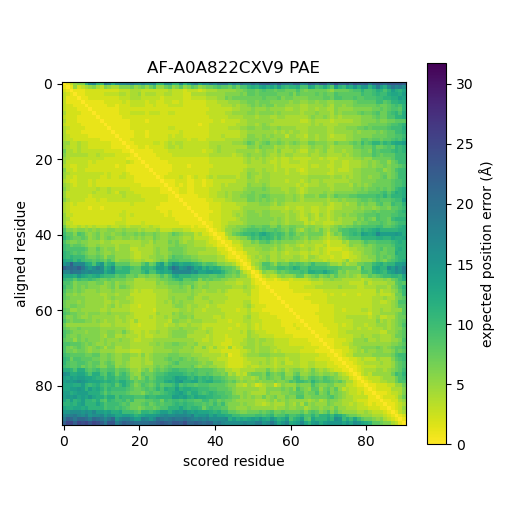78.25 79 ASN A CA 1
ATOM 676 C C . ASN A 1 79 ? 9.182 -3.296 -14.896 1.00 78.25 79 ASN A C 1
ATOM 678 O O . ASN A 1 79 ? 9.651 -3.387 -13.758 1.00 78.25 79 ASN A O 1
ATOM 682 N N . PRO A 1 80 ? 9.959 -3.453 -15.989 1.00 79.38 80 PRO A N 1
ATOM 683 C CA . PRO A 1 80 ? 11.346 -3.924 -15.921 1.00 79.38 80 PRO A CA 1
ATOM 684 C C . PRO A 1 80 ? 12.255 -3.130 -14.977 1.00 79.38 80 PRO A C 1
ATOM 686 O O . PRO A 1 80 ? 13.044 -3.727 -14.252 1.00 79.38 80 PRO A O 1
ATOM 689 N N . PHE A 1 81 ? 12.102 -1.802 -14.904 1.00 80.81 81 PHE A N 1
ATOM 690 C CA . PHE A 1 81 ? 12.952 -0.973 -14.038 1.00 80.81 81 PHE A CA 1
ATOM 691 C C . PHE A 1 81 ? 12.746 -1.232 -12.534 1.00 80.81 81 PHE A C 1
ATOM 693 O O . PHE A 1 81 ? 13.567 -0.809 -11.721 1.00 80.81 81 PHE A O 1
ATOM 700 N N . THR A 1 82 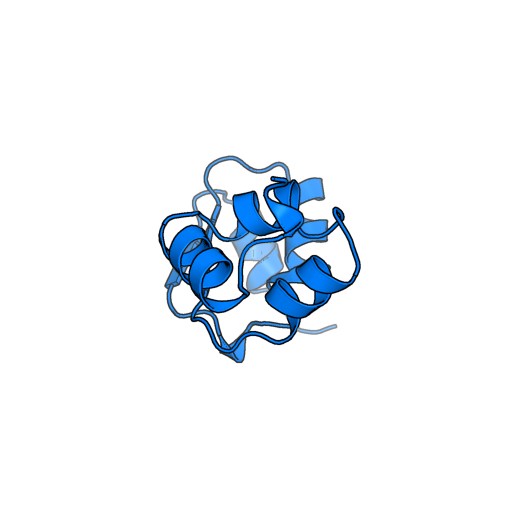? 11.635 -1.862 -12.134 1.00 78.06 82 THR A N 1
ATOM 701 C CA . THR A 1 82 ? 11.327 -2.092 -10.711 1.00 78.06 82 THR A CA 1
ATOM 702 C C . THR A 1 82 ? 12.222 -3.161 -10.100 1.00 78.06 82 THR A C 1
ATOM 704 O O . THR A 1 82 ? 12.547 -3.066 -8.918 1.00 78.06 82 THR A O 1
ATOM 707 N N . VAL A 1 83 ? 12.677 -4.123 -10.910 1.00 76.94 83 VAL A N 1
ATOM 708 C CA . VAL A 1 83 ? 13.589 -5.193 -10.491 1.00 76.94 83 VAL A CA 1
ATOM 709 C C . VAL A 1 83 ? 14.894 -4.592 -9.973 1.00 76.94 83 VAL A C 1
ATOM 711 O O . VAL A 1 83 ? 15.274 -4.845 -8.831 1.00 76.94 83 VAL A O 1
ATOM 714 N N . ASP A 1 84 ? 15.523 -3.716 -10.758 1.00 80.44 84 ASP A N 1
ATOM 715 C CA . ASP A 1 84 ? 16.806 -3.106 -10.392 1.00 80.44 84 ASP A CA 1
ATOM 716 C C . ASP A 1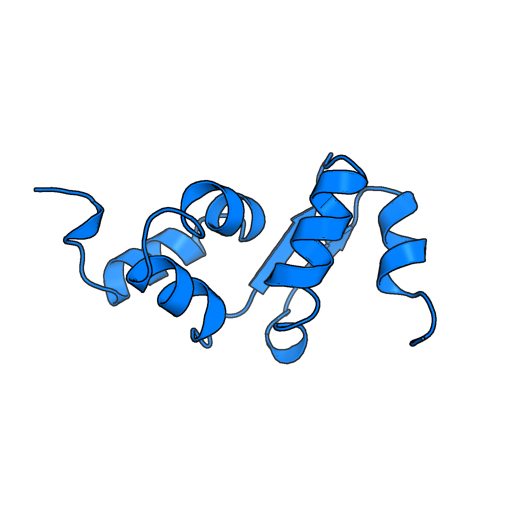 84 ? 16.711 -2.279 -9.106 1.00 80.44 84 ASP A C 1
ATOM 718 O O . ASP A 1 84 ? 17.630 -2.276 -8.294 1.00 80.44 84 ASP A O 1
ATOM 722 N N . ILE A 1 85 ? 15.594 -1.581 -8.890 1.00 78.12 85 ILE A N 1
ATOM 723 C CA . ILE A 1 85 ? 15.420 -0.720 -7.715 1.00 78.12 85 ILE A CA 1
ATOM 724 C C . ILE A 1 85 ? 15.143 -1.556 -6.461 1.00 78.12 85 ILE A C 1
ATOM 726 O O . ILE A 1 85 ? 15.752 -1.309 -5.422 1.00 78.12 85 ILE A O 1
ATOM 730 N N . ILE A 1 86 ? 14.252 -2.548 -6.543 1.00 77.81 86 ILE A N 1
ATOM 731 C CA . ILE A 1 86 ? 13.833 -3.349 -5.381 1.00 77.81 86 ILE A CA 1
ATOM 732 C C . ILE A 1 86 ? 14.952 -4.278 -4.912 1.00 77.81 86 ILE A C 1
ATOM 734 O O . ILE A 1 86 ? 15.166 -4.410 -3.705 1.00 77.81 86 ILE A O 1
ATOM 738 N N . PHE A 1 87 ? 15.663 -4.904 -5.853 1.00 80.31 87 PHE A N 1
ATOM 739 C CA . PHE A 1 87 ? 16.709 -5.887 -5.565 1.00 80.31 87 PHE A CA 1
ATOM 740 C C . PHE A 1 87 ? 18.122 -5.289 -5.557 1.00 80.31 87 PHE A C 1
ATOM 742 O O . PHE A 1 87 ? 19.101 -6.030 -5.450 1.00 80.31 87 PHE A O 1
ATOM 749 N N . SER A 1 88 ? 18.249 -3.960 -5.641 1.00 80.00 88 SER A N 1
ATOM 750 C CA . SER A 1 88 ? 19.545 -3.299 -5.477 1.00 80.00 88 SER A CA 1
ATOM 751 C C . SER A 1 88 ? 20.128 -3.535 -4.072 1.00 80.00 88 SER A C 1
ATOM 753 O O . SER A 1 88 ? 19.377 -3.606 -3.091 1.00 80.00 88 SER A O 1
ATOM 755 N N . PRO A 1 89 ? 21.466 -3.646 -3.940 1.00 76.31 89 PRO A N 1
ATOM 756 C CA . PRO A 1 89 ? 22.109 -3.779 -2.639 1.00 76.31 89 PRO A CA 1
ATOM 757 C C . PRO A 1 89 ? 21.772 -2.589 -1.726 1.00 76.31 89 PRO A C 1
ATOM 759 O O . PRO A 1 89 ? 21.631 -1.464 -2.221 1.00 76.31 89 PRO A O 1
ATOM 762 N N . PRO A 1 90 ? 21.693 -2.794 -0.397 1.00 70.31 90 PRO A N 1
ATOM 763 C CA . PRO A 1 90 ? 21.618 -1.682 0.540 1.00 70.31 90 PRO A CA 1
ATOM 764 C C . PRO A 1 90 ? 22.825 -0.758 0.331 1.00 70.31 90 PRO A C 1
ATOM 766 O O . PRO A 1 90 ? 23.953 -1.237 0.206 1.00 70.31 90 PRO A O 1
ATOM 769 N N . ARG A 1 91 ? 22.571 0.551 0.276 1.00 60.72 91 ARG A N 1
ATOM 770 C CA . ARG A 1 91 ? 23.625 1.566 0.389 1.00 60.72 91 ARG A CA 1
ATOM 771 C C . ARG A 1 91 ? 24.004 1.771 1.844 1.00 60.72 91 ARG A C 1
ATOM 773 O O . ARG A 1 91 ? 23.077 1.700 2.684 1.00 60.72 91 ARG A O 1
#

pLDDT: mean 84.23, std 6.21, range [60.72, 94.38]

Foldseek 3Di:
DDPVVDDLVVVVVVCVVDQVLCLCVPQCPVDPVSVCSQLVDLAAHAHDDDDDDPVSCVVCCVRHCVSCVVRHPHYHDDDPVVCCVVPPDDD